Protein AF-A0A970LFB5-F1 (afdb_monomer)

pLDDT: mean 78.6, std 15.95, range [31.2, 94.5]

Radius of gyration: 15.46 Å; Cα contacts (8 Å, |Δi|>4): 60; chains: 1; bounding box: 38×32×40 Å

Mean predicted aligned error: 8.17 Å

Structure (mmCIF, N/CA/C/O backbone):
data_AF-A0A970LFB5-F1
#
_entry.id   AF-A0A970LFB5-F1
#
loop_
_atom_site.group_PDB
_atom_site.id
_atom_site.type_symbol
_atom_site.label_atom_id
_atom_site.label_alt_id
_atom_site.label_comp_id
_atom_site.label_asym_id
_atom_site.label_entity_id
_atom_site.label_seq_id
_atom_site.pdbx_PDB_ins_code
_atom_site.Cartn_x
_atom_site.Cartn_y
_atom_site.Cartn_z
_atom_site.occupancy
_atom_site.B_iso_or_equiv
_atom_site.auth_seq_id
_atom_site.auth_comp_id
_atom_site.auth_asym_id
_atom_site.auth_atom_id
_atom_site.pdbx_PDB_model_num
ATOM 1 N N . MET A 1 1 ? 19.747 -16.914 6.010 1.00 32.03 1 MET A N 1
ATOM 2 C CA . MET A 1 1 ? 20.030 -15.534 6.472 1.00 32.03 1 MET A CA 1
ATOM 3 C C . MET A 1 1 ? 18.750 -14.758 6.258 1.00 32.03 1 MET A C 1
ATOM 5 O O . MET A 1 1 ? 18.597 -14.004 5.306 1.00 32.03 1 MET A O 1
ATOM 9 N N . ASP A 1 2 ? 17.777 -15.117 7.086 1.00 31.20 2 ASP A N 1
ATOM 10 C CA . ASP A 1 2 ? 16.375 -14.772 6.937 1.00 31.20 2 ASP A CA 1
ATOM 11 C C . ASP A 1 2 ? 16.201 -13.315 7.322 1.00 31.20 2 ASP A C 1
ATOM 13 O O . ASP A 1 2 ? 16.230 -12.949 8.497 1.00 31.20 2 ASP A O 1
ATOM 17 N N . SER A 1 3 ? 16.096 -12.461 6.307 1.00 33.53 3 SER A N 1
ATOM 18 C CA . SER A 1 3 ? 15.714 -11.076 6.507 1.00 33.53 3 SER A CA 1
ATOM 19 C C . SER A 1 3 ? 14.341 -11.070 7.164 1.00 33.53 3 SER A C 1
ATOM 21 O O . SER A 1 3 ? 13.318 -11.383 6.560 1.00 33.53 3 SER A O 1
ATOM 23 N N . ILE A 1 4 ? 14.361 -10.768 8.453 1.00 37.66 4 ILE A N 1
ATOM 24 C CA . ILE A 1 4 ? 13.223 -10.465 9.297 1.00 37.66 4 ILE A CA 1
ATOM 25 C C . ILE A 1 4 ? 12.280 -9.533 8.513 1.00 37.66 4 ILE A C 1
ATOM 27 O O . ILE A 1 4 ? 12.601 -8.369 8.276 1.00 37.66 4 ILE A O 1
ATOM 31 N N . GLY A 1 5 ? 11.126 -10.055 8.085 1.00 40.31 5 GLY A N 1
ATOM 32 C CA . GLY A 1 5 ? 10.074 -9.353 7.334 1.00 40.31 5 GLY A CA 1
ATOM 33 C C . GLY A 1 5 ? 9.310 -8.318 8.169 1.00 40.31 5 GLY A C 1
ATOM 34 O O . GLY A 1 5 ? 8.087 -8.281 8.147 1.00 40.31 5 GLY A O 1
ATOM 35 N N . LEU A 1 6 ? 10.024 -7.494 8.942 1.00 42.22 6 LEU A N 1
ATOM 36 C CA . LEU A 1 6 ? 9.478 -6.417 9.782 1.00 42.22 6 LEU A CA 1
ATOM 37 C C . LEU A 1 6 ? 9.237 -5.100 9.022 1.00 42.22 6 LEU A C 1
ATOM 39 O O . LEU A 1 6 ? 8.885 -4.084 9.622 1.00 42.22 6 LEU A O 1
ATOM 43 N N . ALA A 1 7 ? 9.395 -5.087 7.704 1.00 46.38 7 ALA A N 1
ATOM 44 C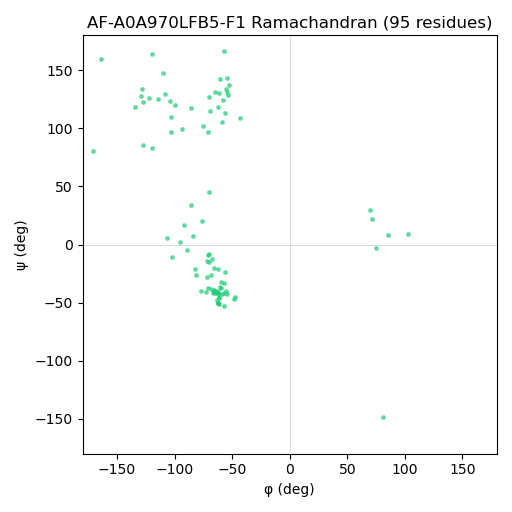 CA . ALA A 1 7 ? 8.971 -3.983 6.855 1.00 46.38 7 ALA A CA 1
ATOM 45 C C . ALA A 1 7 ? 7.846 -4.547 5.974 1.00 46.38 7 ALA A C 1
ATOM 47 O O . ALA A 1 7 ? 8.062 -5.536 5.294 1.00 46.38 7 ALA A O 1
ATOM 48 N N . LYS A 1 8 ? 6.632 -4.003 5.900 1.00 53.66 8 LYS A N 1
ATOM 49 C CA . LYS A 1 8 ? 6.358 -2.627 5.486 1.00 53.66 8 LYS A CA 1
ATOM 50 C C . LYS A 1 8 ? 4.873 -2.283 5.748 1.00 53.66 8 LYS A C 1
ATOM 52 O O . LYS A 1 8 ? 4.083 -2.218 4.810 1.00 53.66 8 LYS A O 1
ATOM 57 N N . PRO A 1 9 ? 4.448 -1.939 6.972 1.00 61.25 9 PRO A N 1
ATOM 58 C CA . PRO A 1 9 ? 3.129 -1.324 7.153 1.00 61.25 9 PRO A CA 1
ATOM 59 C C . PRO A 1 9 ? 3.133 0.156 6.718 1.00 61.25 9 PRO A C 1
ATOM 61 O O . PRO A 1 9 ? 2.333 0.958 7.191 1.00 61.25 9 PRO A O 1
ATOM 64 N N . ARG A 1 10 ? 4.105 0.566 5.895 1.00 60.31 10 ARG A N 1
ATOM 65 C CA . ARG A 1 10 ? 4.230 1.919 5.367 1.00 60.31 10 ARG A CA 1
ATOM 66 C C . ARG A 1 10 ? 4.384 1.825 3.855 1.00 60.31 10 ARG A C 1
ATOM 68 O O . ARG A 1 10 ? 5.220 1.031 3.414 1.00 60.31 10 ARG A O 1
ATOM 75 N N . PRO A 1 11 ? 3.649 2.646 3.088 1.00 64.75 11 PRO A N 1
ATOM 76 C CA . PRO A 1 11 ? 3.947 2.803 1.677 1.00 64.75 11 PRO A CA 1
ATOM 77 C C . PRO A 1 11 ? 5.432 3.161 1.528 1.00 64.75 11 PRO A C 1
ATOM 79 O O . PRO A 1 11 ? 5.935 3.975 2.317 1.00 64.75 11 PRO A O 1
ATOM 82 N N . PRO A 1 12 ? 6.161 2.567 0.567 1.00 68.38 12 PRO A N 1
ATOM 83 C CA . PRO A 1 12 ? 7.502 3.038 0.258 1.00 68.38 12 PRO A CA 1
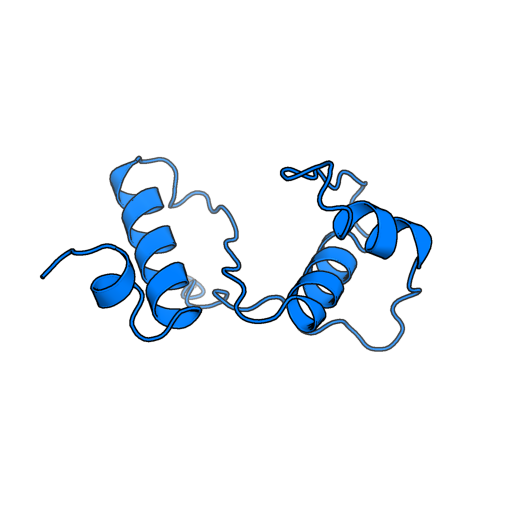ATOM 84 C C . PRO A 1 12 ? 7.420 4.531 -0.062 1.00 68.38 12 PRO A C 1
ATOM 86 O O . PRO A 1 12 ? 6.516 4.960 -0.786 1.00 68.38 12 PRO A O 1
ATOM 89 N N . LEU A 1 13 ? 8.332 5.319 0.518 1.00 65.88 13 LEU A N 1
ATOM 90 C CA . LEU A 1 13 ? 8.439 6.742 0.212 1.00 65.88 13 LEU A CA 1
ATOM 91 C C . LEU A 1 13 ? 8.588 6.889 -1.307 1.00 65.88 13 LEU A C 1
ATOM 93 O O . LEU A 1 13 ? 9.404 6.170 -1.890 1.00 65.88 13 LEU A O 1
ATOM 97 N N . PRO A 1 14 ? 7.808 7.769 -1.956 1.00 63.97 14 PRO A N 1
ATOM 98 C CA . PRO A 1 14 ? 7.952 7.978 -3.385 1.00 63.97 14 PRO A CA 1
ATOM 99 C C . PRO A 1 14 ? 9.392 8.413 -3.678 1.00 63.97 14 PRO A C 1
ATOM 101 O O . PRO A 1 14 ? 9.894 9.371 -3.085 1.00 63.97 14 PRO A O 1
ATOM 104 N N . GLU A 1 15 ? 10.070 7.676 -4.558 1.00 60.16 15 GLU A N 1
ATOM 105 C CA . GLU A 1 15 ? 11.427 8.012 -4.977 1.00 60.16 15 GLU A CA 1
ATOM 106 C C . GLU A 1 15 ? 11.445 9.397 -5.639 1.00 60.16 15 GLU A C 1
ATOM 108 O O . GLU A 1 15 ? 10.514 9.792 -6.354 1.00 60.16 15 GLU A O 1
ATOM 113 N N . ARG A 1 16 ? 12.513 10.164 -5.393 1.00 55.03 16 ARG A N 1
ATOM 114 C CA . ARG A 1 16 ? 12.723 11.443 -6.080 1.00 55.03 16 ARG A CA 1
ATOM 115 C C . ARG A 1 16 ? 12.855 11.162 -7.581 1.00 55.03 16 ARG A C 1
ATOM 117 O O . ARG A 1 16 ? 13.641 10.307 -7.967 1.00 55.03 16 ARG A O 1
ATOM 124 N N . GLY A 1 17 ? 12.105 11.887 -8.412 1.00 59.41 17 GLY A N 1
ATOM 125 C CA . GLY A 1 17 ? 12.103 11.697 -9.871 1.00 59.41 17 GLY A CA 1
ATOM 126 C C . GLY A 1 17 ? 10.895 10.938 -10.427 1.00 59.41 17 GLY A C 1
ATOM 127 O O . GLY A 1 17 ? 10.875 10.609 -11.612 1.00 59.41 17 GLY A O 1
ATOM 128 N N . LEU A 1 18 ? 9.867 10.682 -9.612 1.00 66.38 18 LEU A N 1
ATOM 129 C CA . LEU A 1 18 ? 8.633 10.082 -10.105 1.00 66.38 18 LEU A CA 1
ATOM 130 C C . LEU A 1 18 ? 7.946 10.995 -11.133 1.00 66.38 18 LEU A C 1
ATOM 132 O O . LEU A 1 18 ? 7.509 12.098 -10.805 1.00 66.38 18 LEU A O 1
ATOM 136 N N . SER A 1 19 ? 7.802 10.514 -12.369 1.00 68.12 19 SER A N 1
ATOM 137 C CA . SER A 1 19 ? 6.933 11.158 -13.357 1.00 68.12 19 SER A CA 1
ATOM 138 C C . SER A 1 19 ? 5.480 10.935 -12.952 1.00 68.12 19 SER A C 1
ATOM 140 O O . SER A 1 19 ? 4.895 9.878 -13.197 1.00 68.12 19 SER A O 1
ATOM 142 N N . ILE A 1 20 ? 4.912 11.926 -12.271 1.00 69.19 20 ILE A N 1
ATOM 143 C CA . ILE A 1 20 ? 3.517 11.908 -11.843 1.00 69.19 20 ILE A CA 1
ATOM 144 C C . ILE A 1 20 ? 2.632 11.925 -13.090 1.00 69.19 20 ILE A C 1
ATOM 146 O O . ILE A 1 20 ? 2.822 12.749 -13.980 1.00 69.19 20 ILE A O 1
ATOM 150 N N . ARG A 1 21 ? 1.645 11.025 -13.138 1.00 79.31 21 ARG A N 1
ATOM 151 C CA . ARG A 1 21 ? 0.555 11.046 -14.120 1.00 79.31 21 ARG A CA 1
ATOM 152 C C . ARG A 1 21 ? -0.701 11.583 -13.425 1.00 79.31 21 ARG A C 1
ATOM 154 O O . ARG A 1 21 ? -1.363 10.798 -12.744 1.00 79.31 21 ARG A O 1
ATOM 161 N N . PRO A 1 22 ? -1.022 12.887 -13.543 1.00 83.25 22 PRO A N 1
ATOM 162 C CA . PRO A 1 22 ? -2.118 13.501 -12.791 1.00 83.25 22 PRO A CA 1
ATOM 163 C C . PRO A 1 22 ? -3.462 12.808 -13.026 1.00 83.25 22 PRO A C 1
ATOM 165 O O . PRO A 1 22 ? -4.153 12.493 -12.065 1.00 83.25 22 PRO A O 1
ATOM 168 N N . SER A 1 23 ? -3.753 12.436 -14.275 1.00 88.19 23 SER A N 1
ATOM 169 C CA . SER A 1 23 ? -4.995 11.749 -14.645 1.00 88.19 23 SER A CA 1
ATOM 170 C C . SER A 1 23 ? -5.197 10.404 -13.938 1.00 88.19 23 SER A C 1
ATOM 172 O O . SER A 1 23 ? -6.324 10.033 -13.630 1.00 88.19 23 SER A O 1
ATOM 174 N N . VAL A 1 24 ? -4.118 9.672 -13.635 1.00 88.81 24 VAL A N 1
ATOM 175 C CA . VAL A 1 24 ? -4.208 8.399 -12.899 1.00 88.81 24 VAL A CA 1
ATOM 176 C C . VAL A 1 24 ? -4.537 8.653 -11.430 1.00 88.81 24 VAL A C 1
ATOM 178 O O . VAL A 1 24 ? -5.357 7.943 -10.858 1.00 88.81 24 VAL A O 1
ATOM 181 N N . LEU A 1 25 ? -3.928 9.673 -10.818 1.00 89.25 25 LEU A N 1
ATOM 182 C CA . LEU A 1 25 ? -4.226 10.038 -9.431 1.00 89.25 25 LEU A CA 1
ATOM 183 C C . LEU A 1 25 ? -5.659 10.551 -9.272 1.00 89.25 25 LEU A C 1
ATOM 185 O O . LEU A 1 25 ? -6.308 10.229 -8.281 1.00 89.25 25 LEU A O 1
ATOM 189 N N . GLU A 1 26 ? -6.147 11.323 -10.242 1.00 89.88 26 GLU A N 1
ATOM 190 C CA . GLU A 1 26 ? -7.532 11.798 -10.280 1.00 89.88 26 GLU A CA 1
ATOM 191 C C . GLU A 1 26 ? -8.514 10.631 -10.394 1.00 89.88 26 GLU A C 1
ATOM 193 O O . GLU A 1 26 ? -9.433 10.537 -9.584 1.00 89.88 26 GLU A O 1
ATOM 198 N N . ALA A 1 27 ? -8.269 9.688 -11.312 1.00 90.62 27 ALA A N 1
ATOM 199 C CA . ALA A 1 27 ? -9.097 8.491 -11.455 1.00 90.62 27 ALA A CA 1
ATOM 200 C C . ALA A 1 27 ? -9.114 7.625 -10.181 1.00 90.62 27 ALA A C 1
ATOM 202 O O . ALA A 1 27 ? -10.152 7.081 -9.819 1.00 90.62 27 ALA A O 1
ATOM 203 N N . MET A 1 28 ? -7.988 7.523 -9.466 1.00 91.31 28 MET A N 1
ATOM 204 C CA . MET A 1 28 ? -7.923 6.817 -8.178 1.00 91.31 28 MET A CA 1
ATOM 205 C C . MET A 1 28 ? -8.698 7.521 -7.055 1.00 91.31 28 MET A C 1
ATOM 207 O O . MET A 1 28 ? -9.098 6.872 -6.091 1.00 91.31 28 MET A O 1
ATOM 211 N N . GLY A 1 29 ? -8.871 8.843 -7.146 1.00 90.81 29 GLY A N 1
ATOM 212 C CA . GLY A 1 29 ? -9.579 9.656 -6.156 1.0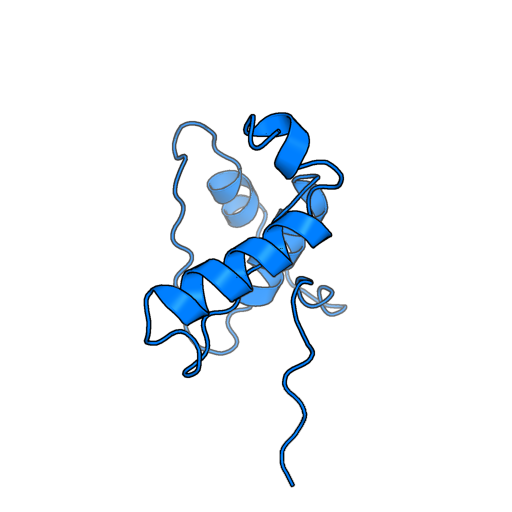0 90.81 29 GLY A CA 1
ATOM 213 C C . GLY A 1 29 ? -11.080 9.789 -6.403 1.00 90.81 29 GLY A C 1
ATOM 214 O O . GLY A 1 29 ? -11.770 10.401 -5.583 1.00 90.81 29 GLY A O 1
ATOM 215 N N . ASP A 1 30 ? -11.588 9.250 -7.512 1.00 91.88 30 ASP A N 1
ATOM 216 C CA . ASP A 1 30 ? -13.001 9.328 -7.860 1.00 91.88 30 ASP A CA 1
ATOM 217 C C . ASP A 1 30 ? -13.857 8.476 -6.912 1.00 91.88 30 ASP A C 1
ATOM 219 O O . ASP A 1 30 ? -13.804 7.247 -6.893 1.00 91.88 30 ASP A O 1
ATOM 223 N N . LYS A 1 31 ? -14.707 9.152 -6.136 1.00 89.81 31 LYS A N 1
ATOM 224 C CA . LYS A 1 31 ? -15.591 8.523 -5.150 1.00 89.81 31 LYS A CA 1
ATOM 225 C C . LYS A 1 31 ? -16.728 7.716 -5.778 1.00 89.81 31 LYS A C 1
ATOM 227 O O . LYS A 1 31 ? -17.338 6.924 -5.063 1.00 89.81 31 LYS A O 1
ATOM 232 N N . ALA A 1 32 ? -17.016 7.892 -7.070 1.00 94.50 32 ALA A N 1
ATOM 233 C CA . ALA A 1 32 ? -17.959 7.030 -7.781 1.00 94.50 32 ALA A CA 1
ATOM 234 C C . ALA A 1 32 ? -17.438 5.584 -7.906 1.00 94.50 32 ALA A C 1
ATOM 236 O O . ALA A 1 32 ? -18.231 4.657 -8.072 1.00 94.50 32 ALA A O 1
ATOM 237 N N . HIS A 1 33 ? -16.123 5.383 -7.764 1.00 91.88 33 HIS A N 1
ATOM 238 C CA . HIS A 1 33 ? -15.445 4.100 -7.906 1.00 91.88 33 HIS A CA 1
ATOM 239 C C . HIS A 1 33 ? -14.738 3.720 -6.590 1.00 91.88 33 HIS A C 1
ATOM 241 O O . HIS A 1 33 ? -13.537 3.938 -6.438 1.00 91.88 33 HIS A O 1
ATOM 247 N N . PRO A 1 34 ? -15.450 3.123 -5.612 1.00 88.69 34 PRO A N 1
ATOM 248 C CA . PRO A 1 34 ? -14.894 2.827 -4.285 1.00 88.69 34 PRO A CA 1
ATOM 249 C C . PRO A 1 34 ? -13.795 1.752 -4.293 1.00 88.69 34 PRO A C 1
ATOM 251 O O . PRO A 1 34 ? -13.100 1.574 -3.294 1.00 88.69 34 PRO A O 1
ATOM 254 N N . VAL A 1 35 ? -13.639 1.025 -5.404 1.00 93.06 35 VAL A N 1
ATOM 255 C CA . VAL A 1 35 ? -12.586 0.029 -5.612 1.00 93.06 35 VAL A CA 1
ATOM 256 C C . VAL A 1 35 ? -11.875 0.344 -6.920 1.00 93.06 35 VAL A C 1
ATOM 258 O O . VAL A 1 35 ? -12.496 0.373 -7.980 1.00 93.06 35 VAL A O 1
ATOM 261 N N . VAL A 1 36 ? -10.559 0.539 -6.843 1.00 93.12 36 VAL A N 1
ATOM 262 C CA . VAL A 1 36 ? -9.710 0.850 -7.997 1.00 93.12 36 VAL A CA 1
ATOM 263 C C . VAL A 1 36 ? -8.611 -0.199 -8.115 1.00 93.12 36 VAL A C 1
ATOM 265 O O . VAL A 1 36 ? -7.863 -0.437 -7.167 1.00 93.12 36 VAL A O 1
ATOM 268 N N . TYR A 1 37 ? -8.494 -0.819 -9.291 1.00 93.69 37 TYR A N 1
ATOM 269 C CA . TYR A 1 37 ? -7.443 -1.789 -9.592 1.00 93.69 37 TYR A CA 1
ATOM 270 C C . TYR A 1 37 ? -6.359 -1.160 -10.473 1.00 93.69 37 TYR A C 1
ATOM 272 O O . TYR A 1 37 ? -6.575 -0.885 -11.652 1.00 93.69 37 TYR A O 1
ATOM 280 N N . LEU A 1 38 ? -5.171 -0.939 -9.903 1.00 90.81 38 LEU A N 1
ATOM 281 C CA . LEU A 1 38 ? -4.022 -0.385 -10.619 1.00 90.81 38 LEU A CA 1
ATOM 282 C C . LEU A 1 38 ? -3.132 -1.512 -11.166 1.00 90.81 38 LEU A C 1
ATOM 284 O O . LEU A 1 38 ? -2.303 -2.071 -10.448 1.00 90.81 38 LEU A O 1
ATOM 288 N N . CYS A 1 39 ? -3.276 -1.820 -12.455 1.00 91.31 39 CYS A N 1
ATOM 289 C CA . CYS A 1 39 ? -2.488 -2.846 -13.138 1.00 91.31 39 CYS A CA 1
ATOM 290 C C . CYS A 1 39 ? -1.477 -2.227 -14.105 1.00 91.31 39 CYS A C 1
ATOM 292 O O . CYS A 1 39 ? -1.832 -1.401 -14.941 1.00 91.31 39 CYS A O 1
ATOM 294 N N . ALA A 1 40 ? -0.214 -2.640 -14.007 1.00 88.75 40 ALA A N 1
ATOM 295 C CA . ALA A 1 40 ? 0.826 -2.279 -14.962 1.00 88.75 40 ALA A CA 1
ATOM 296 C C . ALA A 1 40 ? 2.044 -3.206 -14.819 1.00 88.75 40 ALA A C 1
ATOM 298 O O . ALA A 1 40 ? 2.269 -3.799 -13.754 1.00 88.75 40 ALA A O 1
ATOM 299 N N . GLY A 1 41 ? 2.866 -3.275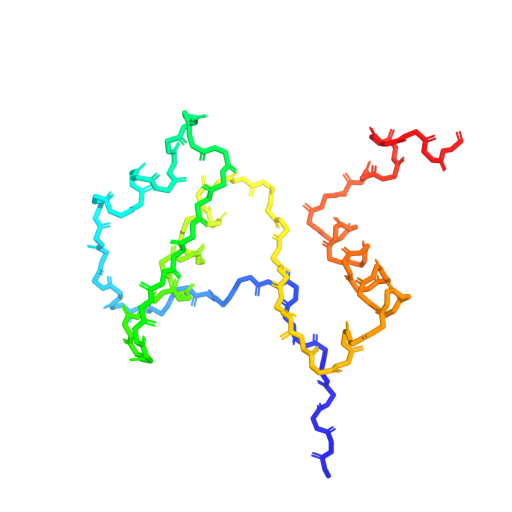 -15.870 1.00 89.12 41 GLY A N 1
ATOM 300 C CA . GLY A 1 41 ? 4.090 -4.081 -15.896 1.00 89.12 41 GLY A CA 1
ATOM 301 C C . GLY A 1 41 ? 5.093 -3.741 -14.777 1.00 89.12 41 GLY A C 1
ATOM 302 O O . GLY A 1 41 ? 4.950 -2.731 -14.075 1.00 89.12 41 GLY A O 1
ATOM 303 N N . PRO A 1 42 ? 6.107 -4.589 -14.542 1.00 85.12 42 PRO A N 1
ATOM 304 C CA . PRO A 1 42 ? 7.222 -4.260 -13.652 1.00 85.12 42 PRO A CA 1
ATOM 305 C C . PRO A 1 42 ? 7.889 -2.933 -14.057 1.00 85.12 42 PRO A C 1
ATOM 307 O O . PRO A 1 42 ? 7.967 -2.617 -15.238 1.00 85.12 42 PRO A O 1
ATOM 310 N N . GLY A 1 43 ? 8.328 -2.129 -13.085 1.00 83.19 43 GLY A N 1
ATOM 311 C CA . GLY A 1 43 ? 9.004 -0.847 -13.350 1.00 83.19 43 GLY A CA 1
ATOM 312 C C . GLY A 1 43 ? 8.108 0.313 -13.815 1.00 83.19 43 GLY A C 1
ATOM 313 O O . GLY A 1 43 ? 8.584 1.434 -13.930 1.00 83.19 43 GLY A O 1
ATOM 314 N N . SER A 1 44 ? 6.803 0.102 -14.013 1.00 84.62 44 SER A N 1
ATOM 315 C CA . SER A 1 44 ? 5.867 1.146 -14.473 1.00 84.62 44 SER A CA 1
ATOM 316 C C . SER A 1 44 ? 5.565 2.258 -13.460 1.00 84.62 44 SER A C 1
ATOM 318 O O . SER A 1 44 ? 4.867 3.216 -13.783 1.00 84.62 44 SER A O 1
ATOM 320 N N . GLY A 1 45 ? 6.023 2.104 -12.216 1.00 85.44 45 GLY A N 1
ATOM 321 C CA . GLY A 1 45 ? 5.741 3.039 -11.131 1.00 85.44 45 GLY A CA 1
ATOM 322 C C . GLY A 1 45 ? 4.426 2.799 -10.382 1.00 85.44 45 GLY A C 1
ATOM 323 O O . GLY A 1 45 ? 4.106 3.605 -9.518 1.00 85.44 45 GLY A O 1
ATOM 324 N N . LYS A 1 46 ? 3.690 1.697 -10.619 1.00 89.56 46 LYS A N 1
ATOM 325 C CA . LYS A 1 46 ? 2.408 1.407 -9.927 1.00 89.56 46 LYS A CA 1
ATOM 326 C C . LYS A 1 46 ? 2.467 1.560 -8.400 1.00 89.56 46 LYS A C 1
ATOM 328 O O . LYS A 1 46 ? 1.622 2.227 -7.811 1.00 89.56 46 LYS A O 1
AT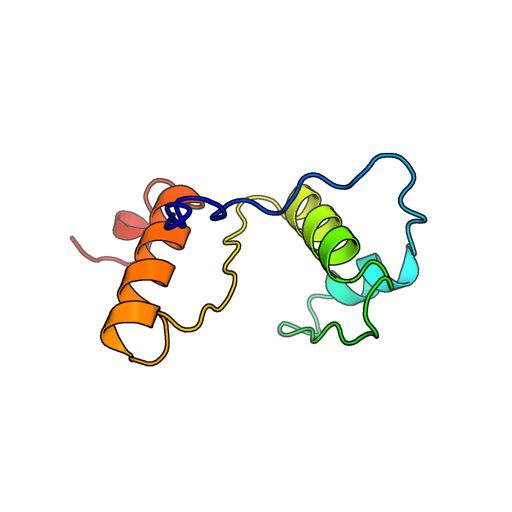OM 333 N N . THR A 1 47 ? 3.499 1.003 -7.766 1.00 87.44 47 THR A N 1
ATOM 334 C CA . THR A 1 47 ? 3.684 1.084 -6.313 1.00 87.44 47 THR A CA 1
ATOM 335 C C . THR A 1 47 ? 3.933 2.520 -5.876 1.00 87.44 47 THR A C 1
ATOM 337 O O . THR A 1 47 ? 3.368 2.964 -4.888 1.0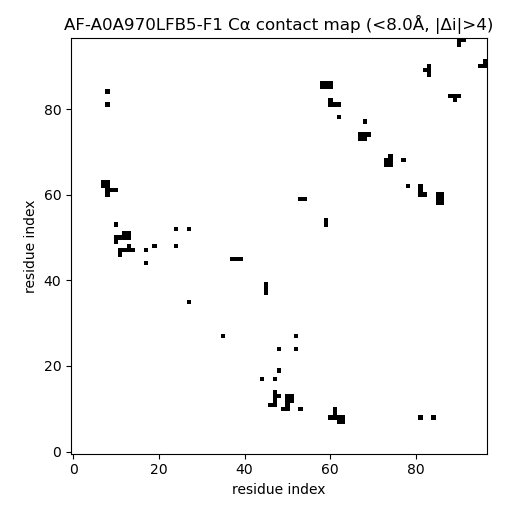0 87.44 47 THR A O 1
ATOM 340 N N . ALA A 1 48 ? 4.723 3.275 -6.638 1.00 86.12 48 ALA A N 1
ATOM 341 C CA . ALA A 1 48 ? 5.018 4.663 -6.322 1.00 86.12 48 ALA A CA 1
ATOM 342 C C . ALA A 1 48 ? 3.807 5.587 -6.536 1.00 86.12 48 ALA A C 1
ATOM 344 O O . ALA A 1 48 ? 3.578 6.481 -5.724 1.00 86.12 48 ALA A O 1
ATOM 345 N N . THR A 1 49 ? 2.989 5.350 -7.567 1.00 88.62 49 THR A N 1
ATOM 346 C CA . THR A 1 49 ? 1.704 6.041 -7.759 1.00 88.62 49 THR A CA 1
ATOM 347 C C . THR A 1 49 ? 0.750 5.756 -6.599 1.00 88.62 49 THR A C 1
ATOM 349 O O . THR A 1 49 ? 0.189 6.694 -6.038 1.00 88.62 49 THR A O 1
ATOM 352 N N . ALA A 1 50 ? 0.620 4.492 -6.183 1.00 89.38 50 ALA A N 1
ATOM 353 C CA . ALA A 1 50 ? -0.198 4.114 -5.032 1.00 89.38 50 ALA A CA 1
ATOM 354 C C . ALA A 1 50 ? 0.322 4.726 -3.718 1.00 89.38 50 ALA A C 1
ATOM 356 O O . ALA A 1 50 ? -0.471 5.245 -2.936 1.00 89.38 50 ALA A O 1
ATOM 357 N N . SER A 1 51 ? 1.641 4.748 -3.497 1.00 87.62 51 SER A N 1
ATOM 358 C CA . SER A 1 51 ? 2.256 5.423 -2.346 1.00 87.62 51 SER A CA 1
ATOM 359 C C . SER A 1 51 ? 1.982 6.926 -2.332 1.00 87.62 51 SER A C 1
ATOM 361 O O . SER A 1 51 ? 1.683 7.490 -1.281 1.00 87.62 51 SER A O 1
ATOM 363 N N . LEU A 1 52 ? 2.082 7.586 -3.490 1.00 87.50 52 LEU A N 1
ATOM 364 C CA . LEU A 1 52 ? 1.809 9.016 -3.623 1.00 87.50 52 LEU A CA 1
ATOM 365 C C . LEU A 1 52 ? 0.333 9.333 -3.367 1.00 87.50 52 LEU A C 1
ATOM 367 O O . LEU A 1 52 ? 0.029 10.323 -2.705 1.00 87.50 52 LEU A O 1
ATOM 371 N N . PHE A 1 53 ? -0.574 8.489 -3.861 1.00 89.38 53 PHE A N 1
ATOM 372 C CA . PHE A 1 53 ? -1.995 8.593 -3.552 1.00 89.38 53 PHE A CA 1
ATOM 373 C C . PHE A 1 53 ? -2.240 8.426 -2.046 1.00 89.38 53 PHE A C 1
ATOM 375 O O . PHE A 1 53 ? -2.816 9.312 -1.424 1.00 89.38 53 PHE A O 1
ATOM 382 N N . ALA A 1 54 ? -1.708 7.366 -1.428 1.00 88.62 54 ALA A N 1
ATOM 383 C CA . ALA A 1 54 ? -1.823 7.110 0.010 1.00 88.62 54 ALA A CA 1
ATOM 384 C C . ALA A 1 54 ? -1.327 8.289 0.867 1.00 88.62 54 ALA A C 1
ATOM 386 O O . ALA A 1 54 ? -1.992 8.688 1.820 1.00 88.62 54 ALA A O 1
ATOM 387 N N . ALA A 1 55 ? -0.199 8.906 0.497 1.00 85.50 55 ALA A N 1
ATOM 388 C CA . ALA A 1 55 ? 0.339 10.080 1.187 1.00 85.50 55 ALA A CA 1
ATOM 389 C C . ALA A 1 55 ? -0.592 11.310 1.143 1.00 85.50 55 ALA A C 1
ATOM 391 O O . ALA A 1 55 ? -0.463 12.201 1.981 1.00 85.50 55 ALA A O 1
ATOM 392 N N . ARG A 1 56 ? -1.523 11.371 0.182 1.00 86.62 56 ARG A N 1
ATOM 393 C CA . ARG A 1 56 ? -2.482 12.474 -0.008 1.00 86.62 56 ARG A CA 1
ATOM 394 C C . ARG A 1 56 ? -3.892 12.157 0.506 1.00 86.62 56 ARG A C 1
ATOM 396 O O . ARG A 1 56 ? -4.704 13.073 0.595 1.00 86.62 56 ARG A O 1
ATOM 403 N N . SER A 1 57 ? -4.174 10.902 0.858 1.00 86.00 57 SER A N 1
ATOM 404 C CA . SER A 1 57 ? -5.521 10.414 1.202 1.00 86.00 57 SER A CA 1
ATOM 405 C C . SER A 1 57 ? -5.839 10.415 2.705 1.00 86.00 57 SER A C 1
ATOM 407 O O . SER A 1 57 ? -6.933 10.019 3.100 1.00 86.00 57 SER A O 1
ATOM 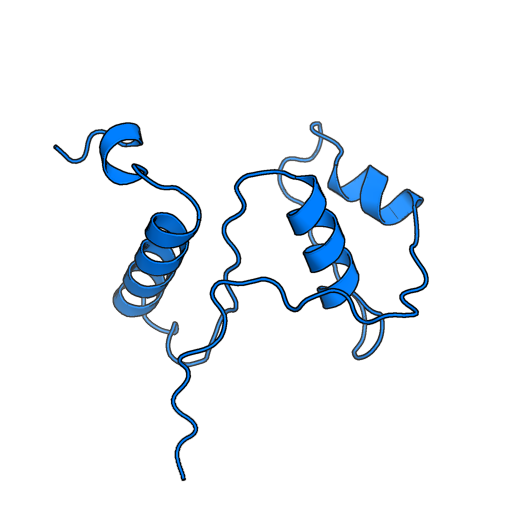409 N N . GLY A 1 58 ? -4.921 10.881 3.561 1.00 85.25 58 GLY A N 1
ATOM 410 C CA . GLY A 1 58 ? -5.098 10.873 5.018 1.00 85.25 58 GLY A CA 1
ATOM 411 C C . GLY A 1 58 ? -4.792 9.500 5.640 1.00 85.25 58 GLY A C 1
ATOM 412 O O . GLY A 1 58 ? -3.915 8.792 5.133 1.00 85.25 58 GLY A O 1
ATOM 413 N N . PRO A 1 59 ? -5.456 9.109 6.749 1.00 85.38 59 PRO A N 1
ATOM 414 C CA . PRO A 1 59 ? -5.207 7.825 7.403 1.00 85.38 59 PRO A CA 1
ATOM 415 C C . PRO A 1 59 ? -5.400 6.653 6.434 1.00 85.38 59 PRO A C 1
ATOM 417 O O . PRO A 1 59 ? -6.508 6.394 5.971 1.00 85.38 59 PRO A O 1
ATOM 420 N N . THR A 1 60 ? -4.310 5.952 6.122 1.00 87.12 60 THR A N 1
ATOM 421 C CA . THR A 1 60 ? -4.278 4.916 5.083 1.00 87.12 60 THR A CA 1
ATOM 422 C C . THR A 1 60 ? -3.669 3.635 5.629 1.00 87.12 60 THR A C 1
ATOM 424 O O . THR A 1 60 ? -2.559 3.644 6.162 1.00 87.12 60 THR A O 1
ATOM 427 N N . VAL A 1 61 ? -4.377 2.520 5.450 1.00 88.94 61 VAL A N 1
ATOM 428 C CA . VAL A 1 61 ? -3.848 1.179 5.714 1.00 88.94 61 VAL A CA 1
ATOM 429 C C . VAL A 1 61 ? -3.114 0.708 4.461 1.00 88.94 61 VAL A C 1
ATOM 431 O O . VAL A 1 61 ? -3.721 0.571 3.403 1.00 88.94 61 VAL A O 1
ATOM 434 N N . TRP A 1 62 ? -1.808 0.468 4.576 1.00 88.25 62 TRP A N 1
ATOM 435 C CA . TRP A 1 62 ? -1.006 -0.134 3.512 1.00 88.25 62 TRP A CA 1
ATOM 436 C C . TRP A 1 62 ? -0.724 -1.593 3.848 1.00 88.25 62 TRP A C 1
ATOM 438 O O . TRP A 1 62 ? -0.164 -1.881 4.907 1.00 88.25 62 TRP A O 1
ATOM 448 N N . TYR A 1 63 ? -1.102 -2.496 2.947 1.00 89.12 63 TYR A N 1
ATOM 449 C CA . T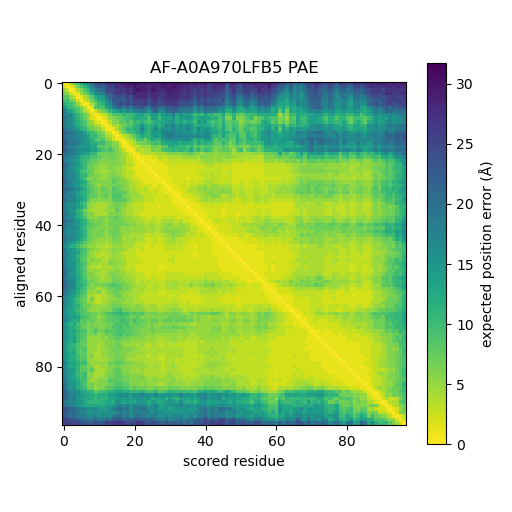YR A 1 63 ? -0.963 -3.932 3.144 1.00 89.12 63 TYR A CA 1
ATOM 450 C C . TYR A 1 63 ? -0.375 -4.581 1.887 1.00 89.12 63 TYR A C 1
ATOM 452 O O . TYR A 1 63 ? -0.943 -4.489 0.801 1.00 89.12 63 TYR A O 1
ATOM 460 N N . GLU A 1 64 ? 0.798 -5.191 2.042 1.00 87.06 64 GLU A N 1
ATOM 461 C CA . GLU A 1 64 ? 1.480 -5.972 1.008 1.00 87.06 64 GLU A CA 1
ATOM 462 C C . GLU A 1 64 ? 1.194 -7.447 1.291 1.00 87.06 64 GLU A C 1
ATOM 464 O O . GLU A 1 64 ? 1.512 -7.921 2.377 1.00 87.06 64 GLU A O 1
ATOM 469 N N . LEU A 1 65 ? 0.569 -8.144 0.338 1.00 86.75 65 LEU A N 1
ATOM 470 C CA . LEU A 1 65 ? 0.326 -9.583 0.438 1.00 86.75 65 LEU A CA 1
ATOM 471 C C . LEU A 1 65 ? 1.651 -10.341 0.311 1.00 86.75 65 LEU A C 1
ATOM 473 O O . LEU A 1 65 ? 2.365 -10.163 -0.678 1.00 86.75 65 LEU A O 1
ATOM 477 N N . ASP A 1 66 ? 1.939 -11.209 1.277 1.00 84.62 66 ASP A N 1
ATOM 478 C CA . ASP A 1 66 ? 3.109 -12.088 1.291 1.00 84.62 66 ASP A CA 1
ATOM 479 C C . ASP A 1 66 ? 2.694 -13.572 1.321 1.00 84.62 66 ASP A C 1
ATOM 481 O O . ASP A 1 66 ? 1.566 -13.933 1.657 1.00 84.62 66 ASP A O 1
ATOM 485 N N . ALA A 1 67 ? 3.626 -14.475 1.010 1.00 86.56 67 ALA A N 1
ATOM 486 C CA . ALA A 1 67 ? 3.430 -15.924 1.086 1.00 86.56 67 ALA A CA 1
ATOM 487 C C . ALA A 1 67 ? 2.997 -16.403 2.487 1.00 86.56 67 ALA A C 1
ATOM 489 O O . ALA A 1 67 ? 2.365 -17.452 2.621 1.00 86.56 67 ALA A O 1
ATOM 490 N N . ARG A 1 68 ? 3.309 -15.632 3.536 1.00 83.56 68 ARG A N 1
ATOM 491 C CA . ARG A 1 68 ? 2.901 -15.897 4.925 1.00 83.56 68 ARG A CA 1
ATOM 492 C C . ARG A 1 68 ? 1.406 -15.662 5.170 1.00 83.56 68 ARG A C 1
ATOM 494 O O . ARG A 1 68 ? 0.880 -16.140 6.175 1.00 83.56 68 ARG A O 1
ATOM 501 N N . ASP A 1 69 ? 0.706 -14.993 4.258 1.00 87.88 69 ASP A N 1
ATOM 502 C CA . ASP A 1 69 ? -0.724 -14.671 4.351 1.00 87.88 69 ASP A CA 1
ATOM 503 C C . ASP A 1 69 ? -1.629 -15.733 3.705 1.00 87.88 69 ASP A C 1
ATOM 505 O O . ASP A 1 69 ? -2.801 -15.478 3.441 1.00 87.88 69 ASP A O 1
ATOM 509 N N . ASN A 1 70 ? -1.120 -16.946 3.441 1.00 91.88 70 ASN A N 1
ATOM 510 C CA . ASN A 1 70 ? -1.902 -17.980 2.746 1.00 91.88 70 ASN A CA 1
ATOM 511 C C . ASN A 1 70 ? -3.051 -18.584 3.579 1.00 91.88 70 ASN A C 1
ATOM 513 O O . ASN A 1 70 ? -3.861 -19.340 3.041 1.00 91.88 70 ASN A O 1
ATOM 517 N N . THR A 1 71 ? -3.118 -18.274 4.877 1.00 91.88 71 THR A N 1
ATOM 518 C CA . THR A 1 71 ? -4.205 -18.706 5.757 1.00 91.88 71 THR A CA 1
ATOM 519 C C . THR A 1 71 ? -5.058 -17.510 6.141 1.00 91.88 71 THR A C 1
ATOM 521 O O . THR A 1 71 ? -4.544 -16.412 6.350 1.00 91.88 71 THR A O 1
ATOM 524 N N . LEU A 1 72 ? -6.360 -17.735 6.332 1.00 91.94 72 LEU A N 1
ATOM 525 C CA . LEU A 1 72 ? -7.255 -16.694 6.836 1.00 91.94 72 LEU A CA 1
ATOM 526 C C . LEU A 1 72 ? -6.754 -16.115 8.169 1.00 91.94 72 LEU A C 1
ATOM 528 O O . LEU A 1 72 ? -6.804 -14.908 8.372 1.00 91.94 72 LEU A O 1
ATOM 532 N N . HIS A 1 73 ? -6.237 -16.967 9.058 1.00 90.75 73 HIS A N 1
ATOM 533 C CA . HIS A 1 73 ? -5.726 -16.543 10.358 1.00 90.75 73 HIS A CA 1
ATOM 534 C C . HIS A 1 73 ? -4.531 -15.585 10.231 1.00 90.75 73 HIS A C 1
ATOM 536 O O . HIS A 1 73 ? -4.553 -14.508 10.825 1.00 90.75 73 HIS A O 1
ATOM 542 N N . SER A 1 74 ? -3.511 -15.941 9.442 1.00 89.19 74 SER A N 1
ATOM 543 C CA . SER A 1 74 ? -2.330 -15.089 9.258 1.00 89.19 74 SER A CA 1
ATOM 544 C C . SER A 1 74 ? -2.665 -13.789 8.527 1.00 89.19 74 SER A C 1
ATOM 546 O O . SER A 1 74 ? -2.252 -12.724 8.984 1.00 89.19 74 SER A O 1
ATOM 548 N N . PHE A 1 75 ? -3.495 -13.857 7.482 1.00 89.75 75 PHE A N 1
ATOM 549 C CA . PHE A 1 75 ? -3.993 -12.679 6.770 1.00 89.75 75 PHE A CA 1
ATOM 550 C C . PHE A 1 75 ? -4.719 -11.704 7.710 1.00 89.75 75 PHE A C 1
ATOM 552 O O . PHE A 1 75 ? -4.364 -10.526 7.782 1.00 89.75 75 PHE A O 1
ATOM 559 N N . VAL A 1 76 ? -5.705 -12.184 8.480 1.00 90.94 76 VAL A N 1
ATOM 560 C CA . VAL A 1 76 ? -6.491 -11.337 9.396 1.00 90.94 76 VAL A CA 1
ATOM 561 C C . VAL A 1 76 ? -5.608 -10.743 10.494 1.00 90.94 76 VAL A C 1
ATOM 563 O O . VAL A 1 76 ? -5.750 -9.563 10.818 1.00 90.94 76 VAL A O 1
ATOM 566 N N . LEU A 1 77 ? -4.669 -11.522 11.039 1.00 88.69 77 LEU A N 1
ATOM 567 C CA . LEU A 1 77 ? -3.739 -11.048 12.062 1.00 88.69 77 LEU A CA 1
ATOM 568 C C . LEU A 1 77 ? -2.853 -9.909 11.535 1.00 88.69 77 LEU A C 1
ATOM 570 O O . LEU A 1 77 ? -2.758 -8.854 12.168 1.00 88.69 77 LEU A O 1
ATOM 574 N N .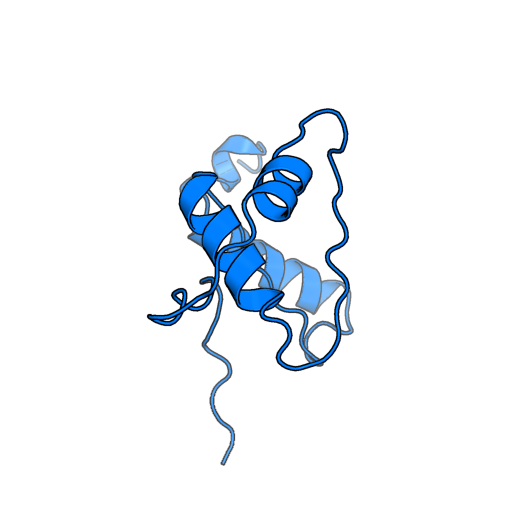 HIS A 1 78 ? -2.223 -10.088 10.372 1.00 87.94 78 HIS A N 1
ATOM 575 C CA . HIS A 1 78 ? -1.350 -9.068 9.791 1.00 87.94 78 HIS A CA 1
ATOM 576 C C . HIS A 1 78 ? -2.127 -7.829 9.335 1.00 87.94 78 HIS A C 1
ATOM 578 O O . HIS A 1 78 ? -1.668 -6.703 9.553 1.00 87.94 78 HIS A O 1
ATOM 584 N N . LEU A 1 79 ? -3.327 -8.011 8.776 1.00 88.06 79 LEU A N 1
ATOM 585 C CA . LEU A 1 79 ? -4.216 -6.906 8.431 1.00 88.06 79 LEU A CA 1
ATOM 586 C C . LEU A 1 79 ? -4.612 -6.103 9.677 1.00 88.06 79 LEU A C 1
ATOM 588 O O . LEU A 1 79 ? -4.523 -4.874 9.670 1.00 88.06 79 LEU A O 1
ATOM 592 N N . GLY A 1 80 ? -4.979 -6.780 10.768 1.00 87.94 80 GLY A N 1
ATOM 593 C CA . GLY A 1 80 ? -5.292 -6.141 12.046 1.00 87.94 80 GLY A CA 1
ATOM 594 C C . GLY A 1 80 ? -4.117 -5.326 12.594 1.00 87.94 80 GLY A C 1
ATOM 595 O O . GLY A 1 80 ? -4.295 -4.185 13.023 1.00 87.94 80 GLY A O 1
ATOM 596 N N . LEU A 1 81 ? -2.892 -5.856 12.513 1.00 85.00 81 LEU A N 1
ATOM 597 C CA . LEU A 1 81 ? -1.677 -5.124 12.894 1.00 85.00 81 LEU A CA 1
ATOM 598 C C . LEU A 1 81 ? -1.448 -3.875 12.026 1.00 85.00 81 LEU A C 1
ATOM 600 O O . LEU A 1 81 ? -1.093 -2.817 12.557 1.00 85.00 81 LEU A O 1
ATOM 604 N N . ALA A 1 82 ? -1.686 -3.963 10.715 1.00 84.88 82 ALA A N 1
ATOM 605 C CA . ALA A 1 82 ? -1.597 -2.816 9.810 1.00 84.88 82 ALA A CA 1
ATOM 606 C C . ALA A 1 82 ? -2.659 -1.748 10.137 1.00 84.88 82 ALA A C 1
ATOM 608 O O . ALA A 1 82 ? -2.338 -0.557 10.191 1.00 84.88 82 ALA A O 1
ATOM 609 N N . MET A 1 83 ? -3.895 -2.164 10.433 1.00 87.38 83 MET A N 1
ATOM 610 C CA . MET A 1 83 ? -4.991 -1.273 10.830 1.00 87.38 83 MET A CA 1
ATOM 611 C C . MET A 1 83 ? -4.686 -0.526 12.128 1.00 87.38 83 MET A C 1
ATOM 613 O O . MET A 1 83 ? -4.759 0.701 12.146 1.00 87.38 83 MET A O 1
ATOM 617 N N . ARG A 1 84 ? -4.269 -1.230 13.190 1.00 84.38 84 ARG A N 1
ATOM 618 C CA . ARG A 1 84 ? -3.927 -0.616 14.491 1.00 84.38 84 ARG A CA 1
ATOM 619 C C . ARG A 1 84 ? -2.832 0.442 14.366 1.00 84.38 84 ARG A C 1
ATOM 621 O O . ARG A 1 84 ? -2.829 1.426 15.100 1.00 84.38 84 ARG A O 1
ATOM 628 N N . ARG A 1 85 ? -1.901 0.249 13.429 1.00 81.81 85 ARG A N 1
ATOM 629 C CA . ARG A 1 85 ? -0.811 1.193 13.176 1.00 81.81 85 ARG A CA 1
ATOM 630 C C . ARG A 1 85 ? -1.257 2.428 12.389 1.00 81.81 85 ARG A C 1
ATOM 632 O O . ARG A 1 85 ? -0.770 3.518 12.672 1.00 81.81 85 ARG A O 1
ATOM 639 N N . ALA A 1 86 ? -2.124 2.259 11.394 1.00 83.44 86 ALA A N 1
ATOM 640 C CA . ALA A 1 86 ? -2.596 3.351 10.540 1.00 83.44 86 ALA A CA 1
ATOM 641 C C . ALA A 1 86 ? -3.738 4.169 11.168 1.00 83.44 86 ALA A C 1
ATOM 643 O O . ALA A 1 86 ? -3.914 5.341 10.839 1.00 83.44 86 ALA A O 1
ATOM 644 N N . LEU A 1 87 ? -4.513 3.549 12.059 1.00 84.69 87 LEU A N 1
ATOM 645 C CA . LEU A 1 87 ? -5.714 4.104 12.673 1.00 84.69 87 LEU A CA 1
ATOM 646 C C . LEU A 1 87 ? -5.612 3.976 14.203 1.00 84.69 87 LEU A C 1
ATOM 648 O O . LEU A 1 87 ? -6.123 3.008 14.777 1.00 84.69 87 LEU A O 1
ATOM 652 N N . PRO A 1 88 ? -4.965 4.938 14.889 1.00 72.38 88 PRO A N 1
ATOM 653 C CA . PRO A 1 88 ? -5.008 5.003 16.346 1.00 72.38 88 PRO A CA 1
ATOM 654 C C . PRO A 1 88 ? -6.475 5.016 16.804 1.00 72.38 88 PRO A C 1
ATOM 656 O O . PRO A 1 88 ? -7.266 5.797 16.282 1.00 72.38 88 PRO A O 1
ATOM 659 N N . ALA A 1 89 ? -6.842 4.131 17.736 1.00 74.31 89 ALA A N 1
ATOM 660 C CA . ALA A 1 89 ? -8.220 3.894 18.195 1.00 74.31 89 ALA A CA 1
ATOM 661 C C . ALA A 1 89 ? -9.174 3.179 17.208 1.00 74.31 89 ALA A C 1
ATOM 663 O O . ALA A 1 89 ? -10.392 3.249 17.376 1.00 74.31 89 ALA A O 1
ATOM 664 N N . PHE A 1 90 ? -8.656 2.425 16.228 1.00 72.19 90 PHE A N 1
ATOM 665 C CA . PHE A 1 90 ? -9.475 1.537 15.383 1.00 72.19 90 PHE A CA 1
ATOM 666 C C . PHE A 1 90 ? -10.442 0.666 16.201 1.00 72.19 90 PHE A C 1
ATOM 668 O O . PHE A 1 90 ? -11.626 0.618 15.887 1.00 72.19 90 PHE A O 1
ATOM 675 N N . GLU A 1 91 ? -9.958 0.066 17.292 1.00 68.06 91 GLU A N 1
ATOM 676 C CA . GLU A 1 91 ? -10.723 -0.814 18.190 1.00 68.06 91 GLU A CA 1
ATOM 677 C C . GLU A 1 91 ? -11.938 -0.111 18.828 1.00 68.06 91 GLU A C 1
ATOM 679 O O . GLU A 1 91 ? -13.014 -0.698 18.919 1.00 68.06 91 GLU A O 1
ATOM 684 N N . GLN A 1 92 ? -11.807 1.175 19.176 1.00 66.25 92 GLN A N 1
ATOM 685 C CA . GLN A 1 92 ? -12.908 1.989 19.714 1.00 66.25 92 GLN A CA 1
ATOM 686 C C . GLN A 1 92 ? -13.946 2.328 18.635 1.00 66.25 92 GLN A C 1
ATOM 688 O O . GLN A 1 92 ? -15.122 2.520 18.929 1.00 66.25 92 GLN A O 1
ATOM 693 N N . ARG A 1 93 ? -13.519 2.392 17.369 1.00 60.97 93 ARG A N 1
ATOM 694 C CA . ARG A 1 93 ? -14.353 2.785 16.224 1.00 60.97 93 ARG A CA 1
ATOM 695 C C . ARG A 1 93 ? -15.209 1.652 15.667 1.00 60.97 93 ARG A C 1
ATOM 697 O O . ARG A 1 93 ? -16.192 1.932 14.989 1.00 60.97 93 ARG A O 1
ATOM 704 N N . ILE A 1 94 ? -14.833 0.404 15.942 1.00 66.88 94 ILE A N 1
ATOM 705 C CA . ILE A 1 94 ? -15.569 -0.799 15.521 1.00 66.88 94 ILE A CA 1
ATOM 706 C C . ILE A 1 94 ? -16.322 -1.491 16.667 1.00 66.88 94 ILE A C 1
ATOM 708 O O . ILE A 1 94 ? -16.901 -2.549 16.449 1.00 66.88 94 ILE A O 1
ATOM 712 N N . GLY A 1 95 ? -16.343 -0.896 17.867 1.00 55.06 95 GLY A N 1
ATOM 713 C CA . GLY A 1 95 ? -17.144 -1.384 18.996 1.00 55.06 95 GLY A CA 1
ATOM 714 C C . GLY A 1 95 ? -16.659 -2.703 19.605 1.00 55.06 95 GLY A C 1
ATOM 715 O O . GLY A 1 95 ? -17.476 -3.461 20.111 1.00 55.06 95 GLY A O 1
ATOM 716 N N . LEU A 1 96 ? -15.355 -3.000 19.550 1.00 57.34 96 LEU A N 1
ATOM 717 C CA . LEU A 1 96 ? -14.768 -4.203 20.168 1.00 57.34 96 LEU A CA 1
ATOM 718 C C . LEU A 1 96 ? -14.399 -4.006 21.656 1.00 57.34 96 LEU A C 1
ATOM 720 O O . LEU A 1 96 ? -13.412 -4.574 22.121 1.00 57.34 96 LEU A O 1
ATOM 724 N N . TYR A 1 97 ? -15.174 -3.206 22.392 1.00 50.88 97 TYR A N 1
ATOM 725 C CA . TYR A 1 97 ? -15.025 -2.980 23.836 1.00 50.88 97 TYR A CA 1
ATOM 726 C C . TYR A 1 97 ? -16.301 -3.356 24.582 1.00 50.88 97 TYR A C 1
ATOM 728 O O . TYR A 1 97 ? -17.389 -2.992 24.082 1.00 50.88 97 TYR A O 1
#

Foldseek 3Di:
DDDDPPDDQAQPAQDPPDPDDVVVLVVVPDPVPPDDDQDDDPPPCSSNSVNVSQVVVAQDGDDDDDPQCPDVVSVVVVSVVSCCVSDVCPCVVVVVD

Secondary structure (DSSP, 8-state):
--------SSPPPPPTT----HHHHHHHH-TT-S-------TTSSHHHHHHHHHHHSSS-------GGG-SHHHHHHHHHHHHHHHSTTHHHHTT--

Sequence (97 aa):
MDSIGLAKPRPPLPERGLSIRPSVLEAMGDKAHPVVYLCAGPGSGKTATASLFAARSGPTVWYELDARDNTLHSFVLHLGLAMRRALPAFEQRIGLY

Solvent-accessible surface area (backbone atoms only — not comparable to full-atom values): 6364 Å² total; per-residue (Å²): 136,80,76,76,81,83,70,58,71,53,62,63,77,61,62,90,85,69,83,79,57,66,70,58,56,52,63,66,64,36,76,93,48,89,72,77,86,88,83,75,66,89,92,69,46,60,68,41,54,51,23,51,47,43,75,72,66,58,82,50,72,38,83,77,91,51,86,78,42,79,40,73,66,47,34,53,53,54,51,50,55,28,40,52,71,42,33,81,63,47,58,73,76,72,63,79,118